Protein AF-A0A378F425-F1 (afdb_monomer_lite)

Sequence (115 aa):
MAEVPLPTPTDNPVPSTDIRDAVYAGAMLDKVVTSTELTYTDRLGGEHYTVDGMKAEGDKVVEETRQNLIPLSKQYMTLEAAQADIANIPVGAATYVRSADGSSLADEYINNAVR

Organism: Klebsiella pneumoniae (NCBI:txid573)

Radius of gyration: 25.85 Å; chains: 1; bounding box: 53×33×70 Å

Foldseek 3Di:
DDDDDQAQADQDDPPDPDVSLVRQVVVVLCCLEPNCDQWDAHNNRDIDGRPNVVVVVVVVVVVVCCLAPCLQPDEAQDPVVNVVCLVSADQQGKYWYQDPVVPDRTDIDGHPDDD

Structure (mmCIF, N/CA/C/O backbone):
data_AF-A0A378F425-F1
#
_entry.id   AF-A0A378F425-F1
#
loop_
_atom_site.group_PDB
_atom_site.id
_atom_site.type_symbol
_atom_site.label_atom_id
_atom_site.label_alt_id
_atom_site.label_comp_id
_atom_site.label_asym_id
_atom_site.label_entity_id
_atom_site.label_seq_id
_atom_site.pdbx_PDB_ins_code
_atom_site.Cartn_x
_atom_site.Cartn_y
_atom_site.Cartn_z
_atom_site.occupancy
_atom_site.B_iso_or_equiv
_atom_site.auth_seq_id
_atom_site.auth_comp_id
_atom_site.auth_asym_id
_atom_site.auth_atom_id
_atom_site.pdbx_PDB_model_num
ATOM 1 N N . MET A 1 1 ? 10.119 23.159 -26.837 1.00 54.22 1 MET A N 1
ATOM 2 C CA . MET A 1 1 ? 11.190 22.335 -27.442 1.00 54.22 1 MET A CA 1
ATOM 3 C C . MET A 1 1 ? 10.553 21.021 -27.856 1.00 54.22 1 MET A C 1
ATOM 5 O O . MET A 1 1 ? 9.644 20.600 -27.156 1.00 54.22 1 MET A O 1
ATOM 9 N N . ALA A 1 2 ? 10.935 20.435 -28.992 1.00 66.88 2 ALA A N 1
ATOM 10 C CA . ALA A 1 2 ? 10.443 19.104 -29.350 1.00 66.88 2 ALA A CA 1
ATOM 11 C C . ALA A 1 2 ? 10.983 18.080 -28.342 1.00 66.88 2 ALA A C 1
ATOM 13 O O . ALA A 1 2 ? 12.146 18.173 -27.946 1.00 66.88 2 ALA A O 1
ATOM 1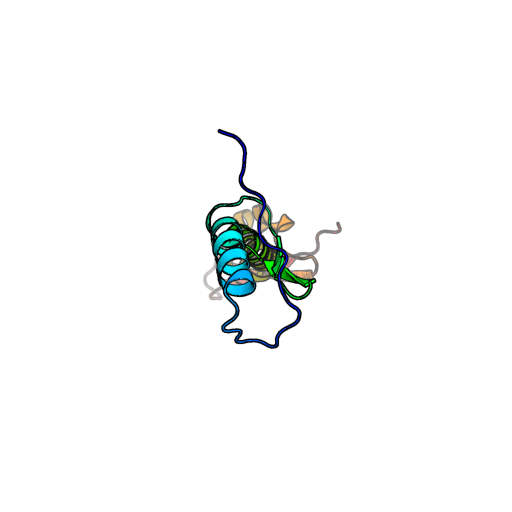4 N N . GLU A 1 3 ? 10.133 17.157 -27.906 1.00 77.31 3 GLU A N 1
ATOM 15 C CA . GLU A 1 3 ? 10.521 16.079 -27.002 1.00 77.31 3 GLU A CA 1
ATOM 16 C C . GLU A 1 3 ? 11.434 15.100 -27.749 1.00 77.31 3 GLU A C 1
ATOM 18 O O . GLU A 1 3 ? 11.143 14.700 -28.880 1.00 77.31 3 GLU A O 1
ATOM 23 N N . VAL A 1 4 ? 12.582 14.770 -27.154 1.00 82.69 4 VAL A N 1
ATOM 24 C CA . VAL A 1 4 ? 13.500 13.780 -27.724 1.00 82.69 4 VAL A CA 1
ATOM 25 C C . VAL A 1 4 ? 12.950 12.398 -27.368 1.00 82.69 4 VAL A C 1
ATOM 27 O O . VAL A 1 4 ? 12.766 12.130 -26.181 1.00 82.69 4 VAL A O 1
ATOM 30 N N . PRO A 1 5 ? 12.679 11.520 -28.350 1.00 89.38 5 PRO A N 1
ATOM 31 C CA . PRO A 1 5 ? 12.115 10.209 -28.062 1.00 89.38 5 PRO A CA 1
ATOM 32 C C . PRO A 1 5 ? 13.099 9.356 -27.259 1.00 89.38 5 PRO A C 1
ATOM 34 O O . PRO A 1 5 ? 14.312 9.399 -27.489 1.00 89.38 5 PRO A O 1
ATOM 37 N N . LEU A 1 6 ? 12.565 8.545 -26.344 1.00 90.69 6 LEU A N 1
ATOM 38 C CA . LEU A 1 6 ? 13.364 7.555 -25.629 1.00 90.69 6 LEU A CA 1
ATOM 39 C C . LEU A 1 6 ? 13.933 6.510 -26.601 1.00 90.69 6 LEU A C 1
ATOM 41 O O . LEU A 1 6 ? 13.266 6.143 -27.575 1.00 90.69 6 LEU A O 1
ATOM 45 N N . PRO A 1 7 ? 15.154 6.006 -26.350 1.00 93.75 7 PRO A N 1
ATOM 46 C CA . PRO A 1 7 ? 15.710 4.930 -27.152 1.00 93.75 7 PRO A CA 1
ATOM 47 C C . PRO A 1 7 ? 14.900 3.648 -26.960 1.00 93.75 7 PRO A C 1
ATOM 49 O O . PRO A 1 7 ? 14.404 3.371 -25.869 1.00 93.75 7 PRO A O 1
ATOM 52 N N . THR A 1 8 ? 14.822 2.831 -28.010 1.00 94.50 8 THR A N 1
ATOM 53 C CA . THR A 1 8 ? 14.294 1.468 -27.905 1.00 94.50 8 THR A CA 1
ATOM 54 C C . THR A 1 8 ? 15.250 0.624 -27.055 1.00 94.50 8 THR A C 1
ATOM 56 O O . THR A 1 8 ? 16.418 0.487 -27.449 1.00 94.50 8 THR A O 1
ATOM 59 N N . PRO A 1 9 ? 14.799 0.073 -25.912 1.00 93.44 9 PRO A N 1
ATOM 60 C 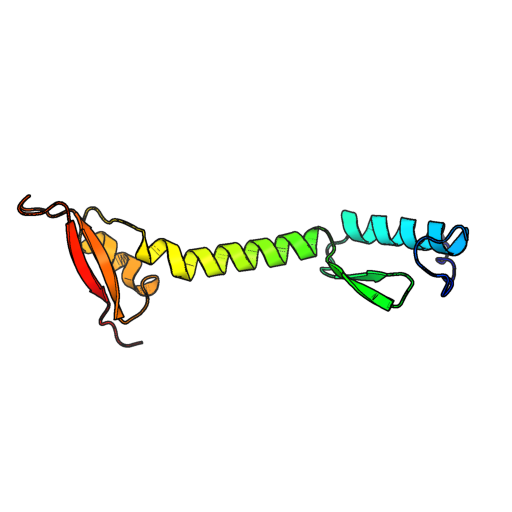CA . PRO A 1 9 ? 15.629 -0.794 -25.090 1.00 93.44 9 PRO A CA 1
ATOM 61 C C . PRO A 1 9 ? 15.968 -2.098 -25.800 1.00 93.44 9 PRO A C 1
ATOM 63 O O . PRO A 1 9 ? 15.344 -2.478 -26.791 1.00 93.44 9 PRO A O 1
ATOM 66 N N . THR A 1 10 ? 16.972 -2.783 -25.279 1.00 94.62 10 THR A N 1
ATOM 67 C CA . THR A 1 10 ? 17.348 -4.122 -25.711 1.00 94.62 10 THR A CA 1
ATOM 68 C C . THR A 1 10 ? 16.802 -5.171 -24.752 1.00 94.62 10 THR A C 1
ATOM 70 O O . THR A 1 10 ? 16.587 -4.905 -23.566 1.00 94.62 10 THR A O 1
ATOM 73 N N . ASP A 1 11 ? 16.713 -6.404 -25.240 1.00 94.12 11 ASP A N 1
ATOM 74 C CA . ASP A 1 11 ? 16.375 -7.576 -24.430 1.00 94.12 11 ASP A CA 1
ATOM 75 C C . ASP A 1 11 ? 17.593 -8.157 -23.686 1.00 94.12 11 ASP A C 1
ATOM 77 O O . ASP A 1 11 ? 17.591 -9.317 -23.268 1.00 94.12 11 ASP A O 1
ATOM 81 N N . ASN A 1 12 ? 18.674 -7.381 -23.523 1.00 95.50 12 ASN A N 1
ATOM 82 C CA . ASN A 1 12 ? 19.845 -7.839 -22.782 1.00 95.50 12 ASN A CA 1
ATOM 83 C C . ASN A 1 12 ? 19.463 -8.176 -21.330 1.00 95.50 12 ASN A C 1
ATOM 85 O O . ASN A 1 12 ? 18.673 -7.449 -20.713 1.00 95.50 12 ASN A O 1
ATOM 89 N N . PRO A 1 13 ? 20.063 -9.218 -20.728 1.00 94.00 13 PRO A N 1
ATOM 90 C CA . PRO A 1 13 ? 19.808 -9.559 -19.333 1.00 94.00 13 PRO A CA 1
ATOM 91 C C . PRO A 1 13 ? 20.177 -8.405 -18.389 1.00 94.00 13 PRO A C 1
ATOM 93 O O . PRO A 1 13 ? 20.898 -7.474 -18.750 1.00 94.00 13 PRO A O 1
ATOM 96 N N . VAL A 1 14 ? 19.657 -8.438 -17.162 1.00 91.81 14 VAL A N 1
ATOM 97 C CA . VAL A 1 14 ? 20.054 -7.498 -16.103 1.00 91.81 14 VAL A CA 1
ATOM 98 C C . VAL A 1 14 ? 21.287 -8.064 -15.380 1.00 91.81 14 VAL A C 1
ATOM 100 O O . VAL A 1 14 ? 21.229 -9.214 -14.942 1.00 91.81 14 VAL A O 1
ATOM 103 N N . PRO A 1 15 ? 22.379 -7.291 -15.204 1.00 93.19 15 PRO A N 1
ATOM 104 C CA . PRO A 1 15 ? 22.590 -5.913 -15.667 1.00 93.19 15 PRO A CA 1
ATOM 105 C C . PRO A 1 15 ? 23.022 -5.826 -17.145 1.00 93.19 15 PRO A C 1
ATOM 107 O O . PRO A 1 15 ? 23.679 -6.727 -17.659 1.00 93.19 15 PRO A O 1
ATOM 110 N N . SER A 1 16 ? 22.711 -4.697 -17.797 1.00 94.81 16 SER A N 1
ATOM 111 C CA . SER A 1 16 ? 23.138 -4.387 -19.171 1.00 94.81 16 SER A CA 1
ATOM 112 C C . SER A 1 16 ? 24.123 -3.219 -19.188 1.00 94.81 16 SER A C 1
ATOM 114 O O . SER A 1 16 ? 23.975 -2.265 -18.424 1.00 94.81 16 SER A O 1
ATOM 116 N N . THR A 1 17 ? 25.117 -3.289 -20.073 1.00 95.50 17 THR A N 1
ATOM 117 C CA . THR A 1 17 ? 26.065 -2.198 -20.354 1.00 95.50 17 THR A CA 1
ATOM 118 C C . THR A 1 17 ? 25.727 -1.439 -21.642 1.00 95.50 17 THR A C 1
ATOM 120 O O . THR A 1 17 ? 26.500 -0.577 -22.057 1.00 95.50 17 THR A O 1
ATOM 123 N N . ASP A 1 18 ? 24.615 -1.765 -22.313 1.00 96.69 18 ASP A N 1
ATOM 124 C CA . ASP A 1 18 ? 24.159 -1.044 -23.506 1.00 96.69 18 ASP A CA 1
ATOM 125 C C . ASP A 1 18 ? 23.634 0.346 -23.115 1.00 96.69 18 ASP A C 1
ATOM 127 O O . ASP A 1 18 ? 22.831 0.499 -22.190 1.00 96.69 18 ASP A O 1
ATOM 131 N N . ILE A 1 19 ? 24.081 1.378 -23.833 1.00 95.69 19 ILE A N 1
ATOM 132 C CA . ILE A 1 19 ? 23.710 2.766 -23.541 1.00 95.69 19 ILE A CA 1
ATOM 133 C C . ILE A 1 19 ? 22.205 3.019 -23.692 1.00 95.69 19 ILE A C 1
ATOM 135 O O . ILE A 1 19 ? 21.654 3.847 -22.971 1.00 95.69 19 ILE A O 1
ATOM 139 N N . ARG A 1 20 ? 21.516 2.298 -24.584 1.00 95.88 20 ARG A N 1
ATOM 140 C CA . ARG A 1 20 ? 20.063 2.431 -24.773 1.00 95.88 20 ARG A CA 1
ATOM 141 C C . ARG A 1 20 ? 19.310 1.998 -23.525 1.00 95.88 20 ARG A C 1
ATOM 143 O O . ARG A 1 20 ? 18.396 2.696 -23.096 1.00 95.88 20 ARG A O 1
ATOM 150 N N . ASP A 1 21 ? 19.750 0.901 -22.913 1.00 96.31 21 ASP A N 1
ATOM 151 C CA . ASP A 1 21 ? 19.165 0.389 -21.676 1.00 96.31 21 ASP A CA 1
ATOM 152 C C . ASP A 1 21 ? 19.418 1.345 -20.515 1.00 96.31 21 ASP A C 1
ATOM 154 O O . ASP A 1 21 ? 18.509 1.606 -19.732 1.00 96.31 21 ASP A O 1
ATOM 158 N N . ALA A 1 22 ? 20.629 1.902 -20.426 1.00 94.50 22 ALA A N 1
ATOM 159 C CA . ALA A 1 22 ? 20.980 2.870 -19.392 1.00 94.50 22 ALA A CA 1
ATOM 160 C C . ALA A 1 22 ? 20.156 4.163 -19.505 1.00 94.50 22 ALA A C 1
ATOM 162 O O . ALA A 1 22 ? 19.635 4.651 -18.503 1.00 94.50 22 ALA A O 1
ATOM 163 N N . VAL A 1 23 ? 19.996 4.703 -20.719 1.00 94.69 23 VAL A N 1
ATOM 164 C CA . VAL A 1 23 ? 19.206 5.922 -20.961 1.00 94.69 23 VAL A CA 1
ATOM 165 C C . VAL A 1 23 ? 17.720 5.677 -20.701 1.00 94.69 23 VAL A C 1
ATOM 167 O O . VAL A 1 23 ? 17.092 6.477 -20.010 1.00 94.69 23 VAL A O 1
ATOM 170 N N . TYR A 1 24 ? 17.159 4.568 -21.194 1.00 95.12 24 TYR A N 1
ATOM 171 C CA . TYR A 1 24 ? 15.763 4.222 -20.921 1.00 95.12 24 TYR A CA 1
ATOM 172 C C . TYR A 1 24 ? 15.519 4.019 -19.422 1.00 95.12 24 TYR A C 1
ATOM 174 O O . TYR A 1 24 ? 14.583 4.592 -18.870 1.00 95.12 24 TYR A O 1
ATOM 182 N N . ALA A 1 25 ? 16.377 3.250 -18.743 1.00 94.38 25 ALA A N 1
ATOM 183 C CA . ALA A 1 25 ? 16.258 3.019 -17.306 1.00 94.38 25 ALA A CA 1
ATOM 184 C C . ALA A 1 25 ? 16.378 4.324 -16.503 1.00 94.38 25 ALA A C 1
ATOM 186 O O . ALA A 1 25 ? 15.640 4.508 -15.540 1.00 94.38 25 ALA A O 1
ATOM 187 N N . GLY A 1 26 ? 17.249 5.250 -16.918 1.00 94.44 26 GLY A N 1
ATOM 188 C CA . GLY A 1 26 ? 17.359 6.578 -16.314 1.00 94.44 26 GLY A CA 1
ATOM 189 C C . GLY A 1 26 ? 16.085 7.415 -16.465 1.00 94.44 26 GLY A C 1
ATOM 190 O O . GLY A 1 26 ? 15.643 8.028 -15.498 1.00 94.44 26 GLY A O 1
ATOM 191 N N . ALA A 1 27 ? 15.451 7.395 -17.639 1.00 93.69 27 ALA A N 1
ATOM 192 C CA . ALA A 1 27 ? 14.172 8.075 -17.852 1.00 93.69 27 ALA A CA 1
ATOM 193 C C . ALA A 1 27 ? 13.024 7.430 -17.062 1.00 93.69 27 ALA A C 1
ATOM 195 O O . ALA A 1 27 ? 12.180 8.126 -16.502 1.00 93.69 27 ALA A O 1
ATOM 196 N N . MET A 1 28 ? 13.000 6.097 -16.966 1.00 95.25 28 MET A N 1
ATOM 197 C CA . MET A 1 28 ? 12.022 5.411 -16.121 1.00 95.25 28 MET A CA 1
ATOM 198 C C . MET A 1 28 ? 12.253 5.697 -14.640 1.00 95.25 28 MET A C 1
ATOM 200 O O . MET A 1 28 ? 11.279 5.801 -13.908 1.00 95.25 28 MET A O 1
ATOM 204 N N . LEU A 1 29 ? 13.499 5.886 -14.192 1.00 95.69 29 LEU A N 1
ATOM 205 C CA . LEU A 1 29 ? 13.791 6.291 -12.816 1.00 95.69 29 LEU A CA 1
ATOM 206 C C . LEU A 1 29 ? 13.222 7.678 -12.490 1.00 95.69 29 LEU A C 1
ATOM 208 O O . LEU A 1 29 ? 12.706 7.860 -11.392 1.00 95.69 29 LEU A O 1
ATOM 212 N N . ASP A 1 30 ? 13.263 8.628 -13.430 1.00 95.06 30 ASP A N 1
ATOM 213 C CA . ASP A 1 30 ? 12.556 9.905 -13.263 1.00 95.06 30 ASP A CA 1
ATOM 214 C C . ASP A 1 30 ? 11.058 9.652 -13.046 1.00 95.06 30 ASP A C 1
ATOM 216 O O . ASP A 1 30 ? 10.518 10.050 -12.019 1.00 95.06 30 ASP A O 1
ATOM 220 N N . LYS A 1 31 ? 10.422 8.843 -13.906 1.00 94.31 31 LYS A N 1
ATOM 221 C CA . LYS A 1 31 ? 9.019 8.433 -13.725 1.00 94.31 31 LYS A CA 1
ATOM 222 C C . LYS A 1 31 ? 8.765 7.765 -12.365 1.00 94.31 31 LYS A C 1
ATOM 224 O O . LYS A 1 31 ? 7.782 8.097 -11.713 1.00 94.31 31 LYS A O 1
ATOM 229 N N . VAL A 1 32 ? 9.636 6.861 -11.911 1.00 97.12 32 VAL A N 1
ATOM 230 C CA . VAL A 1 32 ? 9.519 6.190 -10.601 1.00 97.12 32 VAL A CA 1
ATOM 231 C C . VAL A 1 32 ? 9.481 7.198 -9.456 1.00 97.12 32 VAL A C 1
ATOM 233 O O . VAL A 1 32 ? 8.739 6.997 -8.496 1.00 97.12 32 VAL A O 1
ATOM 236 N N . VAL A 1 33 ? 10.297 8.251 -9.533 1.00 97.06 33 VAL A N 1
ATOM 237 C CA . VAL A 1 33 ? 10.520 9.192 -8.430 1.00 97.06 33 VAL A CA 1
ATOM 238 C C . VAL A 1 33 ? 9.571 10.392 -8.480 1.00 97.06 33 VAL A C 1
ATOM 240 O O . VAL A 1 33 ? 9.207 10.902 -7.421 1.00 97.06 33 VAL A O 1
ATOM 243 N N . THR A 1 34 ? 9.189 10.861 -9.670 1.00 96.00 34 THR A N 1
ATOM 244 C CA . THR A 1 34 ? 8.492 12.146 -9.855 1.00 96.00 34 THR A CA 1
ATOM 245 C C . THR A 1 34 ? 7.073 12.028 -10.408 1.00 96.00 34 THR A C 1
ATOM 247 O O . THR A 1 34 ? 6.317 12.996 -10.315 1.00 96.00 34 THR A O 1
ATOM 250 N N . SER A 1 35 ? 6.678 10.872 -10.955 1.00 94.50 35 SER A N 1
ATOM 251 C CA . SER A 1 35 ? 5.324 10.675 -11.485 1.00 94.50 35 SER A CA 1
ATOM 252 C C . SER A 1 35 ? 4.300 10.374 -10.391 1.00 94.50 35 SER A C 1
ATOM 254 O O . SER A 1 35 ? 4.612 9.754 -9.377 1.00 94.50 35 SER A O 1
ATOM 256 N N . THR A 1 36 ? 3.050 10.752 -10.660 1.00 95.81 36 THR A N 1
ATOM 257 C CA . THR A 1 36 ? 1.868 10.377 -9.871 1.00 95.81 36 THR A CA 1
ATOM 258 C C . THR A 1 36 ? 1.210 9.080 -10.353 1.00 95.81 36 THR A C 1
ATOM 260 O O . THR A 1 36 ? 0.253 8.607 -9.741 1.00 95.81 36 THR A O 1
ATOM 263 N N . GLU A 1 37 ? 1.682 8.492 -11.458 1.00 96.50 37 GLU A N 1
ATOM 264 C CA . GLU A 1 37 ? 1.263 7.149 -11.868 1.00 96.50 37 GLU A CA 1
ATOM 265 C C . GLU A 1 37 ? 1.698 6.124 -10.817 1.00 96.50 37 GLU A C 1
ATOM 267 O O . GLU A 1 37 ? 2.801 6.220 -10.288 1.00 96.50 37 GLU A O 1
ATOM 272 N N . LEU A 1 38 ? 0.858 5.129 -10.523 1.00 97.00 38 LEU A N 1
ATOM 273 C CA . LEU A 1 38 ? 1.152 4.140 -9.477 1.00 97.00 38 LEU A CA 1
ATOM 274 C C . LEU A 1 38 ? 2.156 3.081 -9.937 1.00 97.00 38 LEU A C 1
ATOM 276 O O . LEU A 1 38 ? 2.911 2.550 -9.124 1.00 97.00 38 LEU A O 1
ATOM 280 N N . THR A 1 39 ? 2.174 2.770 -11.230 1.00 97.56 39 THR A N 1
ATOM 281 C CA . THR A 1 39 ? 3.055 1.753 -11.801 1.00 97.56 39 THR A CA 1
ATOM 282 C C . THR A 1 39 ? 3.824 2.289 -12.999 1.00 97.56 39 THR A C 1
ATOM 284 O O . THR A 1 39 ? 3.491 3.313 -13.600 1.00 97.56 39 THR A O 1
ATOM 287 N N . TYR A 1 40 ? 4.903 1.597 -13.340 1.00 95.25 40 TYR A N 1
ATOM 288 C CA . TYR A 1 40 ? 5.629 1.788 -14.583 1.00 95.25 40 TYR A CA 1
ATOM 289 C C . TYR A 1 40 ? 6.086 0.435 -15.130 1.00 95.25 40 TYR A C 1
ATOM 291 O O . TYR A 1 40 ? 6.194 -0.548 -14.395 1.00 95.25 40 TYR A O 1
ATOM 299 N N . THR A 1 41 ? 6.376 0.401 -16.427 1.00 94.56 41 THR A N 1
ATOM 300 C CA . THR A 1 41 ? 6.909 -0.785 -17.096 1.00 94.56 41 THR A CA 1
ATOM 301 C C . THR A 1 41 ? 8.412 -0.628 -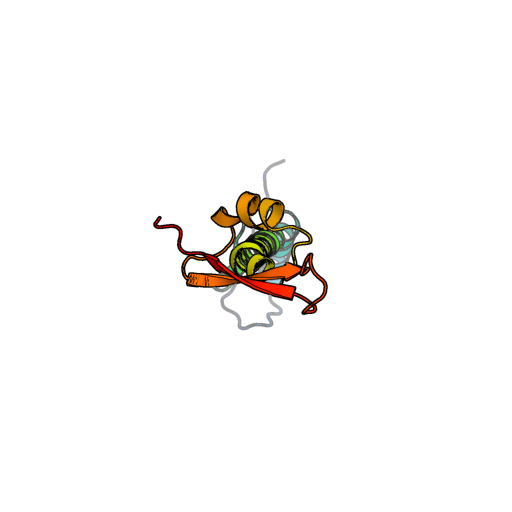17.303 1.00 94.56 41 THR A C 1
ATOM 303 O O . THR A 1 41 ? 8.874 0.358 -17.887 1.00 94.56 41 THR A O 1
ATOM 306 N N . ASP A 1 42 ? 9.186 -1.593 -16.816 1.00 94.31 42 ASP A N 1
ATOM 307 C CA . ASP A 1 42 ? 10.627 -1.641 -17.020 1.00 94.31 42 ASP A CA 1
ATOM 308 C C . ASP A 1 42 ? 10.991 -1.959 -18.481 1.00 94.31 42 ASP A C 1
ATOM 310 O O . ASP A 1 42 ? 10.143 -2.167 -19.351 1.00 94.31 42 ASP A O 1
ATOM 314 N N . ARG A 1 43 ? 12.294 -1.986 -18.771 1.00 94.25 43 ARG A N 1
ATOM 315 C CA . ARG A 1 43 ? 12.793 -2.217 -20.132 1.00 94.25 43 ARG A CA 1
ATOM 316 C C . ARG A 1 43 ? 12.555 -3.634 -20.672 1.00 94.25 43 ARG A C 1
ATOM 318 O O . ARG A 1 43 ? 12.761 -3.848 -21.858 1.00 94.25 43 ARG A O 1
ATOM 325 N N . LEU A 1 44 ? 12.183 -4.582 -19.814 1.00 94.50 44 LEU A N 1
ATOM 326 C CA . LEU A 1 44 ? 11.907 -5.982 -20.142 1.00 94.50 44 LEU A CA 1
ATOM 327 C C . LEU A 1 44 ? 10.401 -6.301 -20.108 1.00 94.50 44 LEU A C 1
ATOM 329 O O . LEU A 1 44 ? 10.018 -7.461 -20.243 1.00 94.50 44 LEU A O 1
ATOM 333 N N . GLY A 1 45 ? 9.543 -5.291 -19.928 1.00 92.62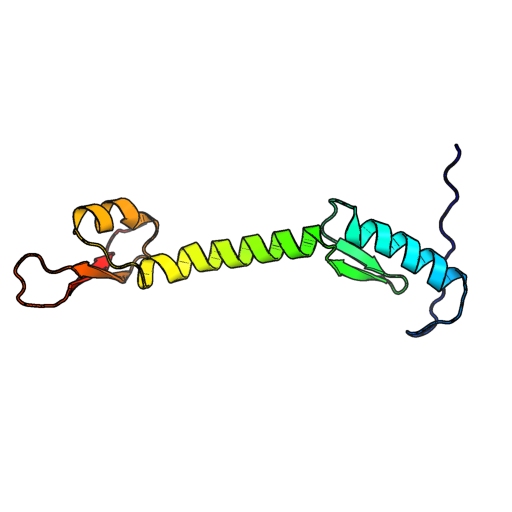 45 GLY A N 1
ATOM 334 C CA . GLY A 1 45 ? 8.093 -5.467 -19.868 1.00 92.62 45 GLY A CA 1
ATOM 335 C C . GLY A 1 45 ? 7.545 -5.811 -18.478 1.00 92.62 45 GLY A C 1
ATOM 336 O O . GLY A 1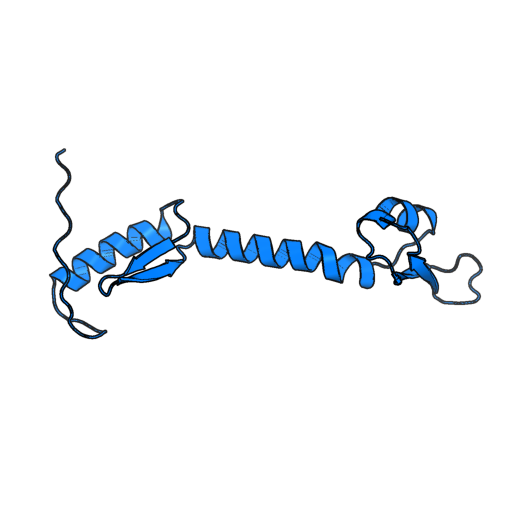 45 ? 6.356 -6.100 -18.362 1.00 92.62 45 GLY A O 1
ATOM 337 N N . GLY A 1 46 ? 8.370 -5.788 -17.428 1.00 94.69 46 GLY A N 1
ATOM 338 C CA . GLY A 1 46 ? 7.931 -6.002 -16.049 1.00 94.69 46 GLY A CA 1
ATOM 339 C C . GLY A 1 46 ? 7.224 -4.773 -15.482 1.00 94.69 46 GLY A C 1
ATOM 340 O O . GLY A 1 46 ? 7.730 -3.660 -15.607 1.00 94.69 46 GLY A O 1
ATOM 341 N N . GLU A 1 47 ? 6.064 -4.958 -14.854 1.00 97.00 47 GLU A N 1
ATOM 342 C CA . GLU A 1 47 ? 5.362 -3.888 -14.138 1.00 97.00 47 GLU A CA 1
ATOM 343 C C . GLU A 1 47 ? 5.874 -3.770 -12.695 1.00 97.00 47 GLU A C 1
ATOM 345 O O . GLU A 1 47 ? 5.979 -4.767 -11.980 1.00 97.00 47 GLU A O 1
ATOM 350 N N . HIS A 1 48 ? 6.170 -2.543 -12.262 1.00 96.44 48 HIS A N 1
ATOM 351 C CA . HIS A 1 48 ? 6.651 -2.227 -10.915 1.00 96.44 48 HIS A CA 1
ATOM 352 C C . HIS A 1 48 ? 5.965 -0.977 -10.373 1.00 96.44 48 HIS A C 1
ATOM 354 O O . HIS A 1 48 ? 5.496 -0.135 -11.138 1.00 96.44 48 HIS A O 1
ATOM 360 N N . TYR A 1 49 ? 5.952 -0.819 -9.050 1.00 97.44 49 TYR A N 1
ATOM 361 C CA . TYR A 1 49 ? 5.426 0.386 -8.414 1.00 97.44 49 TYR A CA 1
ATOM 362 C C . TYR A 1 49 ? 6.387 1.571 -8.533 1.00 97.44 49 TYR A C 1
ATOM 364 O O . TYR A 1 49 ? 7.603 1.430 -8.382 1.00 97.44 49 TYR A O 1
ATOM 372 N N . THR A 1 50 ? 5.821 2.756 -8.740 1.00 97.75 50 THR A N 1
ATOM 373 C CA . THR A 1 50 ? 6.508 4.030 -8.496 1.00 97.75 50 THR A CA 1
ATOM 374 C C . THR A 1 50 ? 6.571 4.318 -6.992 1.00 97.75 50 THR A C 1
ATOM 376 O O . THR A 1 50 ? 5.980 3.603 -6.178 1.00 97.75 50 THR A O 1
ATOM 379 N N . VAL A 1 51 ? 7.254 5.395 -6.597 1.00 97.31 51 VAL A N 1
ATOM 380 C CA . VAL A 1 51 ? 7.266 5.857 -5.200 1.00 97.31 51 VAL A CA 1
ATOM 381 C C . VAL A 1 51 ? 5.849 6.147 -4.701 1.00 97.31 51 VAL A C 1
ATOM 383 O O . VAL A 1 51 ? 5.496 5.731 -3.597 1.00 97.31 51 VAL A O 1
ATOM 386 N N . ASP A 1 52 ? 5.023 6.820 -5.500 1.00 97.00 52 ASP A N 1
ATOM 387 C CA . ASP A 1 52 ? 3.641 7.118 -5.119 1.00 97.00 52 ASP A CA 1
ATOM 388 C C . ASP A 1 52 ? 2.752 5.866 -5.150 1.00 97.00 52 ASP A C 1
ATOM 390 O O . ASP A 1 52 ? 1.895 5.716 -4.280 1.00 97.00 52 ASP A O 1
ATOM 394 N N . GLY A 1 53 ? 3.023 4.905 -6.040 1.00 97.19 53 GLY A N 1
ATOM 395 C CA . GLY A 1 53 ? 2.416 3.571 -5.997 1.00 97.19 53 GLY A CA 1
ATOM 396 C C . GLY A 1 53 ? 2.680 2.829 -4.689 1.00 97.19 53 GLY A C 1
ATOM 397 O O . GLY A 1 53 ? 1.751 2.325 -4.059 1.00 97.19 53 GLY A O 1
ATOM 398 N N . MET A 1 54 ? 3.937 2.812 -4.237 1.00 97.00 54 MET A N 1
ATOM 399 C CA . MET A 1 54 ? 4.312 2.186 -2.964 1.00 97.00 54 MET A CA 1
ATOM 400 C C . MET A 1 54 ? 3.674 2.889 -1.764 1.00 97.00 54 MET A C 1
ATOM 402 O O . MET A 1 54 ? 3.232 2.214 -0.835 1.00 97.00 54 MET A O 1
ATOM 406 N N . LYS A 1 55 ? 3.604 4.228 -1.772 1.00 95.56 55 LYS A N 1
ATOM 407 C CA . LYS A 1 55 ? 2.896 4.981 -0.725 1.00 95.56 55 LYS A CA 1
ATOM 408 C C . LYS A 1 55 ? 1.414 4.632 -0.705 1.00 95.56 55 LYS A C 1
ATOM 410 O O . LYS A 1 55 ? 0.896 4.344 0.363 1.00 95.56 55 LYS A O 1
ATOM 415 N N . ALA A 1 56 ? 0.759 4.600 -1.864 1.00 95.31 56 ALA A N 1
ATOM 416 C CA . ALA A 1 56 ? -0.663 4.293 -1.960 1.00 95.31 56 ALA A CA 1
ATOM 417 C C . ALA A 1 56 ? -0.989 2.884 -1.439 1.00 95.31 56 ALA A C 1
ATOM 419 O O . ALA A 1 56 ? -1.938 2.718 -0.672 1.00 95.31 56 ALA A O 1
ATOM 420 N N . GLU A 1 57 ? -0.189 1.874 -1.796 1.00 94.44 57 GLU A N 1
ATOM 421 C CA . GLU A 1 57 ? -0.385 0.518 -1.267 1.00 94.44 57 GLU A CA 1
ATOM 422 C C . GLU A 1 57 ? -0.062 0.449 0.235 1.00 94.44 57 GLU A C 1
ATOM 424 O O . GLU A 1 57 ? -0.772 -0.210 0.993 1.00 94.44 57 GLU A O 1
ATOM 429 N N . GLY A 1 58 ? 0.958 1.179 0.697 1.00 92.94 58 GLY A N 1
ATOM 430 C CA . GLY A 1 58 ? 1.274 1.308 2.120 1.00 92.94 58 GLY A CA 1
ATOM 431 C C . GLY A 1 58 ? 0.133 1.932 2.929 1.00 92.94 58 GLY A C 1
ATOM 432 O O . GLY A 1 58 ? -0.278 1.368 3.943 1.00 92.94 58 GLY A O 1
ATOM 433 N N . ASP A 1 59 ? -0.423 3.048 2.459 1.00 93.69 59 ASP A N 1
ATOM 434 C CA . ASP A 1 59 ? -1.550 3.743 3.087 1.00 93.69 59 ASP A CA 1
ATOM 435 C C . ASP A 1 59 ? -2.785 2.841 3.158 1.00 93.69 59 ASP A C 1
ATOM 437 O O . ASP A 1 59 ? -3.459 2.778 4.188 1.00 93.69 59 ASP A O 1
ATOM 441 N N . LYS A 1 60 ? -3.044 2.076 2.095 1.00 92.69 60 LYS A N 1
ATOM 442 C CA . LYS A 1 60 ? -4.121 1.086 2.059 1.00 92.69 60 LYS A CA 1
ATOM 443 C C . LYS A 1 60 ? -3.925 -0.006 3.111 1.00 92.69 60 LYS A C 1
ATOM 445 O O . LYS A 1 60 ? -4.850 -0.278 3.872 1.00 92.69 60 LYS A O 1
ATOM 450 N N . VAL A 1 61 ? -2.731 -0.593 3.210 1.00 89.50 61 VAL A N 1
ATOM 451 C CA . VAL A 1 61 ? -2.429 -1.628 4.217 1.00 89.50 61 VAL A CA 1
ATOM 452 C C . VAL A 1 61 ? -2.543 -1.076 5.641 1.00 89.50 61 VAL A C 1
ATOM 454 O O . VAL A 1 61 ? -3.060 -1.754 6.534 1.00 89.50 61 VAL A O 1
ATOM 457 N N . VAL A 1 62 ? -2.089 0.157 5.877 1.00 87.94 62 VAL A N 1
ATOM 458 C CA . VAL A 1 62 ? -2.226 0.829 7.179 1.00 87.94 62 VAL A CA 1
ATOM 459 C C . VAL A 1 62 ? -3.696 1.031 7.529 1.00 87.94 62 VAL A C 1
ATOM 461 O O . VAL A 1 62 ? -4.100 0.738 8.654 1.00 87.94 62 VAL A O 1
ATOM 464 N N . GLU A 1 63 ? -4.505 1.488 6.578 1.00 84.94 63 GLU A N 1
ATOM 465 C CA . GLU A 1 63 ? -5.933 1.705 6.776 1.00 84.94 63 GLU A CA 1
ATOM 466 C C . GLU A 1 63 ? -6.677 0.388 7.037 1.00 84.94 63 GLU A C 1
ATOM 468 O O . GLU A 1 63 ? -7.426 0.284 8.007 1.00 84.94 63 GLU A O 1
ATOM 473 N N . GLU A 1 64 ? -6.406 -0.658 6.259 1.00 83.69 64 GLU A N 1
ATOM 474 C CA . GLU A 1 64 ? -6.950 -1.999 6.499 1.00 83.69 64 GLU A CA 1
ATOM 475 C C . GLU A 1 64 ? -6.549 -2.529 7.885 1.00 83.69 64 GLU A C 1
ATOM 477 O O . GLU A 1 64 ? -7.376 -3.079 8.618 1.00 83.69 64 GLU A O 1
ATOM 482 N N . THR A 1 65 ? -5.299 -2.318 8.301 1.00 80.25 65 THR A N 1
ATOM 483 C CA . THR A 1 65 ? -4.824 -2.705 9.638 1.00 80.25 65 THR A CA 1
ATOM 484 C C . THR A 1 65 ? -5.527 -1.902 10.729 1.00 80.25 65 THR A C 1
ATOM 486 O O . THR A 1 65 ? -5.933 -2.465 11.748 1.00 80.25 65 THR A O 1
ATOM 489 N N . ARG A 1 66 ? -5.732 -0.596 10.522 1.00 76.44 66 ARG A N 1
ATOM 490 C CA . ARG A 1 66 ? -6.476 0.272 11.439 1.00 76.44 66 ARG A CA 1
ATOM 491 C C . ARG A 1 66 ? -7.906 -0.215 11.632 1.00 76.44 66 ARG A C 1
ATOM 493 O O . ARG A 1 66 ? -8.359 -0.251 12.770 1.00 76.44 66 ARG A O 1
ATOM 500 N N . GLN A 1 67 ? -8.593 -0.597 10.562 1.00 70.31 67 GLN A N 1
ATOM 501 C CA . GLN A 1 67 ? -9.970 -1.089 10.636 1.00 70.31 67 GLN A CA 1
ATOM 502 C C . GLN A 1 67 ? -10.080 -2.435 11.361 1.00 70.31 67 GLN A C 1
ATOM 504 O O . GLN A 1 67 ? -11.076 -2.687 12.029 1.00 70.31 67 GLN A O 1
ATOM 509 N N . ASN A 1 68 ? -9.057 -3.289 11.270 1.00 69.31 68 ASN A N 1
ATOM 510 C CA . ASN A 1 68 ? -9.123 -4.648 11.810 1.00 69.31 68 ASN A CA 1
ATOM 511 C C . ASN A 1 68 ? -8.508 -4.805 13.214 1.00 69.31 68 ASN A C 1
ATOM 513 O O . ASN A 1 68 ? -9.042 -5.556 14.027 1.00 69.31 68 ASN A O 1
ATOM 517 N N . LEU A 1 69 ? -7.386 -4.138 13.519 1.00 68.31 69 LEU A N 1
ATOM 518 C CA . LEU A 1 69 ? -6.613 -4.380 14.750 1.00 68.31 69 LEU A CA 1
ATOM 519 C C . LEU A 1 69 ? -6.825 -3.327 15.841 1.00 68.31 69 LEU A C 1
ATOM 521 O O . LEU A 1 69 ? -6.863 -3.684 17.021 1.00 68.31 69 LEU A O 1
ATOM 525 N N . ILE A 1 70 ? -6.950 -2.041 15.486 1.00 65.25 70 ILE A N 1
ATOM 526 C CA . ILE A 1 70 ? -7.119 -0.974 16.490 1.00 65.25 70 ILE A CA 1
ATOM 527 C C . ILE A 1 70 ? -8.351 -1.218 17.371 1.00 65.25 70 ILE A C 1
ATOM 529 O O . ILE A 1 70 ? -8.197 -1.147 18.586 1.00 65.25 70 ILE A O 1
ATOM 533 N N . PRO A 1 71 ? -9.531 -1.568 16.836 1.00 62.88 71 PRO A N 1
ATOM 534 C CA . PRO A 1 71 ? -10.724 -1.798 17.648 1.00 62.88 71 PRO A CA 1
ATOM 535 C C . PRO A 1 71 ? -10.557 -2.933 18.668 1.00 62.88 71 PRO A C 1
ATOM 537 O O . PRO A 1 71 ? -11.078 -2.832 19.772 1.00 62.88 71 PRO A O 1
ATOM 540 N N . LEU A 1 72 ? -9.787 -3.977 18.333 1.00 64.81 72 LEU A N 1
ATOM 541 C CA . LEU A 1 72 ? -9.548 -5.135 19.207 1.00 64.81 72 LEU A CA 1
ATOM 542 C C . LEU A 1 72 ? -8.559 -4.841 20.342 1.00 64.81 72 LEU A C 1
ATOM 544 O O . LEU A 1 72 ? -8.639 -5.442 21.409 1.00 64.81 72 LEU A O 1
ATOM 548 N N . SER A 1 73 ? -7.605 -3.934 20.112 1.00 69.06 73 SER A N 1
ATOM 549 C CA . SER A 1 73 ? -6.594 -3.550 21.111 1.00 69.06 73 SER A CA 1
ATOM 550 C C . SER A 1 73 ? -6.915 -2.230 21.820 1.00 69.06 73 SER A C 1
ATOM 552 O O . SER A 1 73 ? -6.180 -1.816 22.720 1.00 69.06 73 SER A O 1
ATOM 554 N N . LYS A 1 74 ? -7.987 -1.538 21.419 1.00 76.81 74 LYS A N 1
ATOM 555 C CA . LYS A 1 74 ? -8.395 -0.262 22.003 1.00 76.81 74 LYS A CA 1
ATOM 556 C C . LYS A 1 74 ? -9.104 -0.511 23.329 1.00 76.81 74 LYS A C 1
ATOM 558 O O . LYS A 1 74 ? -10.174 -1.103 23.382 1.00 76.81 74 LYS A O 1
ATOM 563 N N . GLN A 1 75 ? -8.492 -0.025 24.403 1.00 79.69 75 GLN A N 1
ATOM 564 C CA . GLN A 1 75 ? -9.093 -0.022 25.731 1.00 79.69 75 GLN A CA 1
ATOM 565 C C . GLN A 1 75 ? -9.912 1.254 25.904 1.00 79.69 75 GLN A C 1
ATOM 567 O O . GLN A 1 75 ? -9.407 2.362 25.697 1.00 79.69 75 GLN A O 1
ATOM 572 N N . TYR A 1 76 ? -11.174 1.104 26.287 1.00 88.62 76 TYR A N 1
ATOM 573 C CA . TYR A 1 76 ? -12.065 2.228 26.541 1.00 88.62 76 TYR A CA 1
ATOM 574 C C . TYR A 1 76 ? -12.137 2.535 28.031 1.00 88.62 76 TYR A C 1
ATOM 576 O O . TYR A 1 76 ? -12.118 1.642 28.872 1.00 88.62 76 TYR A O 1
ATOM 584 N N . MET A 1 77 ? -12.264 3.815 28.375 1.00 90.31 77 MET A N 1
ATOM 585 C CA . MET A 1 77 ? -12.476 4.221 29.768 1.00 90.31 77 MET A CA 1
ATOM 586 C C . MET A 1 77 ? -13.939 4.091 30.202 1.00 90.31 77 MET A C 1
ATOM 588 O O . MET A 1 77 ? -14.201 3.962 31.393 1.00 90.31 77 MET A O 1
ATOM 592 N N . THR A 1 78 ? -14.880 4.153 29.255 1.00 92.75 78 THR A N 1
ATOM 593 C CA . THR A 1 78 ? -16.324 4.077 29.507 1.00 92.75 78 THR A CA 1
ATOM 594 C C . THR A 1 78 ? -17.017 3.238 28.438 1.00 92.75 78 THR A C 1
ATOM 596 O O . THR A 1 78 ? -16.576 3.191 27.286 1.00 92.75 78 THR A O 1
ATOM 599 N N . LEU A 1 79 ? -18.131 2.604 28.810 1.00 91.62 79 LEU A N 1
ATOM 600 C CA . LEU A 1 79 ? -18.944 1.817 27.880 1.00 91.62 79 LEU A CA 1
ATOM 601 C C . LEU A 1 79 ? -19.535 2.694 26.769 1.00 91.62 79 LEU A C 1
ATOM 603 O O . LEU A 1 79 ? -19.612 2.271 25.624 1.00 91.62 79 LEU A O 1
ATOM 607 N N . GLU A 1 80 ? -19.894 3.938 27.085 1.00 92.75 80 GLU A N 1
ATOM 608 C CA . GLU A 1 80 ? -20.413 4.898 26.107 1.00 92.75 80 GLU A CA 1
ATOM 609 C C . GLU A 1 80 ? -19.404 5.185 24.985 1.00 92.75 80 GLU A C 1
ATOM 611 O O . GLU A 1 80 ? -19.772 5.186 23.812 1.00 92.75 80 GLU A O 1
ATOM 616 N N . ALA A 1 81 ? -18.120 5.349 25.321 1.00 90.38 81 ALA A N 1
ATOM 617 C CA . ALA A 1 81 ? -17.073 5.548 24.323 1.00 90.38 81 ALA A CA 1
ATOM 618 C C . ALA A 1 81 ? -16.865 4.300 23.448 1.00 90.38 81 ALA A C 1
ATOM 620 O O . ALA A 1 81 ? -16.669 4.429 22.241 1.00 90.38 81 ALA A O 1
ATOM 621 N N . ALA A 1 82 ? -16.954 3.101 24.035 1.00 89.75 82 ALA A N 1
ATOM 622 C CA . ALA A 1 82 ? -16.915 1.850 23.276 1.00 89.75 82 ALA A CA 1
ATOM 623 C C . ALA A 1 82 ? -18.119 1.728 22.326 1.00 89.75 82 ALA A C 1
ATOM 625 O O . ALA A 1 82 ? -17.970 1.332 21.172 1.00 89.75 82 ALA A O 1
ATOM 626 N N . GLN A 1 83 ? -19.304 2.132 22.786 1.00 90.88 83 GLN A N 1
ATOM 627 C CA . GLN A 1 83 ? -20.539 2.091 22.009 1.00 90.88 83 GLN A CA 1
ATOM 628 C C . GLN A 1 83 ? -20.544 3.109 20.858 1.00 90.88 83 GLN A C 1
ATOM 630 O O . GLN A 1 83 ? -21.055 2.805 19.782 1.00 90.88 83 GLN A O 1
ATOM 635 N N . ALA A 1 84 ? -19.958 4.294 21.050 1.00 90.00 84 ALA A N 1
ATOM 636 C CA . ALA A 1 84 ? -19.813 5.302 19.997 1.00 90.00 84 ALA A CA 1
ATOM 637 C C . ALA A 1 84 ? -18.929 4.812 18.834 1.00 90.00 84 ALA A C 1
ATOM 639 O O . ALA A 1 84 ? -19.171 5.154 17.678 1.00 90.00 84 ALA A O 1
ATOM 640 N N . ASP A 1 85 ? -17.948 3.962 19.134 1.00 87.00 85 ASP A N 1
ATOM 641 C CA . ASP A 1 85 ? -17.029 3.378 18.159 1.00 87.00 85 ASP A CA 1
ATOM 642 C C . ASP A 1 85 ? -17.479 2.014 17.615 1.00 87.00 85 ASP A C 1
ATOM 644 O O . ASP A 1 85 ? -16.742 1.402 16.840 1.00 87.00 85 ASP A O 1
ATOM 648 N N . ILE A 1 86 ? -18.670 1.525 17.979 1.00 87.44 86 ILE A N 1
ATOM 649 C CA . ILE A 1 86 ? -19.109 0.151 17.680 1.00 87.44 86 ILE A CA 1
ATOM 650 C C . ILE A 1 86 ? -19.070 -0.200 16.187 1.00 87.44 86 ILE A C 1
ATOM 652 O O . ILE A 1 86 ? -18.837 -1.351 15.839 1.00 87.44 86 ILE A O 1
ATOM 656 N N . ALA A 1 87 ? -19.235 0.785 15.298 1.00 84.88 87 ALA A N 1
ATOM 657 C CA . ALA A 1 87 ? -19.140 0.589 13.851 1.00 84.88 87 ALA A CA 1
ATOM 658 C C . ALA A 1 87 ? -17.738 0.151 13.387 1.00 84.88 87 ALA A C 1
ATOM 660 O O . ALA A 1 87 ? -17.611 -0.480 12.340 1.00 84.88 87 ALA A O 1
ATOM 661 N N . ASN A 1 88 ? -16.701 0.474 14.165 1.00 80.88 88 ASN A N 1
ATOM 662 C CA . ASN A 1 88 ? -15.326 0.056 13.918 1.00 80.88 88 ASN A CA 1
ATOM 663 C C . ASN A 1 88 ? -15.008 -1.291 14.586 1.00 80.88 88 ASN A C 1
ATOM 665 O O . ASN A 1 88 ? -13.993 -1.885 14.270 1.00 80.88 88 ASN A O 1
ATOM 669 N N . ILE A 1 89 ? -15.837 -1.801 15.501 1.00 82.19 89 ILE A N 1
ATOM 670 C CA . ILE A 1 89 ? -15.605 -3.086 16.174 1.00 82.19 89 ILE A CA 1
ATOM 671 C C . ILE A 1 89 ? -16.301 -4.182 15.353 1.00 82.19 89 ILE A C 1
ATOM 673 O O . ILE A 1 89 ? -17.514 -4.100 15.167 1.00 82.19 89 ILE A O 1
ATOM 677 N N . PRO A 1 90 ? -15.608 -5.225 14.862 1.00 85.31 90 PRO A N 1
ATOM 678 C CA . PRO A 1 90 ? -16.264 -6.290 14.105 1.00 85.31 90 PRO A CA 1
ATOM 679 C C . PRO A 1 90 ? -17.387 -6.975 14.897 1.00 85.31 90 PRO A C 1
ATOM 681 O O . PRO A 1 90 ? -17.293 -7.153 16.111 1.00 85.31 90 PRO A O 1
ATOM 684 N N . VAL A 1 91 ? -18.454 -7.391 14.212 1.00 88.06 91 VAL A N 1
ATOM 685 C CA . VAL A 1 91 ? -19.540 -8.162 14.839 1.00 88.06 91 VAL A CA 1
ATOM 686 C C . VAL A 1 91 ? -18.982 -9.481 15.377 1.00 88.06 91 VAL A C 1
ATOM 688 O O . VAL A 1 91 ? -18.248 -10.180 14.680 1.00 88.06 91 VAL A O 1
ATOM 691 N N . GLY A 1 92 ? -19.320 -9.813 16.620 1.00 87.88 92 GLY A N 1
ATOM 692 C CA . GLY A 1 92 ? -18.810 -10.972 17.351 1.00 87.88 92 GLY A CA 1
ATOM 693 C C . GLY A 1 92 ? -17.435 -10.770 17.996 1.00 87.88 92 GLY A C 1
ATOM 694 O O . GLY A 1 92 ? -16.988 -11.654 18.722 1.00 87.88 92 GLY A O 1
ATOM 695 N N . ALA A 1 93 ? -16.764 -9.634 17.774 1.00 86.56 93 ALA A N 1
ATOM 696 C CA . ALA A 1 93 ? -15.501 -9.328 18.436 1.00 86.56 93 ALA A CA 1
ATOM 697 C C . ALA A 1 93 ? -15.700 -8.828 19.874 1.00 86.56 93 ALA A C 1
ATOM 699 O O . ALA A 1 93 ? -16.702 -8.178 20.189 1.00 86.56 93 ALA A O 1
ATOM 700 N N . ALA A 1 94 ? -14.701 -9.099 20.717 1.00 88.62 94 ALA A N 1
ATOM 701 C CA . ALA A 1 94 ? -14.608 -8.568 22.070 1.00 88.62 94 ALA A CA 1
ATOM 702 C C . ALA A 1 94 ? -13.916 -7.190 22.095 1.00 88.62 94 ALA A C 1
ATOM 704 O O . ALA A 1 94 ? -12.977 -6.940 21.339 1.00 88.62 94 ALA A O 1
ATOM 705 N N . THR A 1 95 ? -14.364 -6.318 22.997 1.00 88.38 95 THR A N 1
ATOM 706 C CA . THR A 1 95 ? -13.725 -5.054 23.390 1.00 88.38 95 THR A CA 1
ATOM 707 C C . THR A 1 95 ? -13.648 -4.975 24.914 1.00 88.38 95 THR A C 1
ATOM 709 O O . THR A 1 95 ? -14.441 -5.610 25.611 1.00 88.38 95 THR A O 1
ATOM 712 N N . TYR A 1 96 ? -12.710 -4.190 25.442 1.00 90.56 96 TYR A N 1
ATOM 713 C CA . TYR A 1 96 ? -12.475 -4.074 26.880 1.00 90.56 96 TYR A CA 1
ATOM 714 C C . TYR A 1 96 ? -12.710 -2.643 27.353 1.00 90.56 96 TYR A C 1
ATOM 716 O O . TYR A 1 96 ? -12.155 -1.682 26.808 1.00 90.56 96 TYR A O 1
ATOM 724 N N . VAL A 1 97 ? -13.508 -2.508 28.407 1.00 92.31 97 VAL A N 1
ATOM 725 C CA . VAL A 1 97 ? -13.803 -1.231 29.058 1.00 92.31 97 VAL A CA 1
ATOM 726 C C . VAL A 1 97 ? -13.258 -1.276 30.475 1.00 92.31 97 VAL A C 1
ATOM 728 O O . VAL A 1 97 ? -13.443 -2.264 31.175 1.00 92.31 97 VAL A O 1
ATOM 731 N N . ARG A 1 98 ? -12.600 -0.212 30.931 1.00 93.50 98 ARG A N 1
ATOM 732 C CA . ARG A 1 98 ? -12.145 -0.106 32.318 1.00 93.50 98 ARG A CA 1
ATOM 733 C C . ARG A 1 98 ? -13.322 -0.289 33.280 1.00 93.50 98 ARG A C 1
ATOM 735 O O . ARG A 1 98 ? -14.318 0.423 33.169 1.00 93.50 98 ARG A O 1
ATOM 742 N N . SER A 1 99 ? -13.171 -1.202 34.237 1.00 94.69 99 SER A N 1
ATOM 743 C CA . SER A 1 99 ? -14.203 -1.449 35.243 1.00 94.69 99 SER A CA 1
ATOM 744 C C . SER A 1 99 ? -14.425 -0.197 36.097 1.00 94.69 99 SER A C 1
ATOM 746 O O . SER A 1 99 ? -13.478 0.457 36.552 1.00 94.69 99 SER A O 1
ATOM 748 N N . ALA A 1 100 ? -15.695 0.158 36.285 1.00 91.81 100 ALA A N 1
ATOM 749 C CA . ALA A 1 100 ? -16.099 1.321 37.070 1.00 91.81 100 ALA A CA 1
ATOM 750 C C . ALA A 1 100 ? -16.156 1.027 38.578 1.00 91.81 100 ALA A C 1
ATOM 752 O O . ALA A 1 100 ? -15.999 1.941 39.386 1.00 91.81 100 ALA A O 1
ATOM 753 N N . ASP A 1 101 ? -16.386 -0.233 38.951 1.00 92.81 101 ASP A N 1
ATOM 754 C CA . ASP A 1 101 ? -16.528 -0.669 40.343 1.00 92.81 101 ASP A CA 1
ATOM 755 C C . ASP A 1 101 ? -15.208 -1.151 40.967 1.00 92.81 101 ASP A C 1
ATOM 757 O O . ASP A 1 101 ? -15.125 -1.322 42.183 1.00 92.81 101 ASP A O 1
ATOM 761 N N . GLY A 1 102 ? -14.163 -1.326 40.152 1.00 90.00 102 GLY A N 1
ATOM 762 C CA . GLY A 1 102 ? -12.838 -1.752 40.595 1.00 90.00 102 GLY A CA 1
ATOM 763 C C . GLY A 1 102 ? -12.759 -3.227 40.997 1.00 90.00 102 GLY A C 1
ATOM 764 O O . GLY A 1 102 ? -11.755 -3.637 41.578 1.00 90.00 102 GLY A O 1
ATOM 765 N N . SER A 1 103 ? -13.787 -4.027 40.700 1.00 92.94 103 SER A N 1
ATOM 766 C CA . SER A 1 103 ? -13.782 -5.479 40.925 1.00 92.94 103 SER A CA 1
ATOM 767 C C . SER A 1 103 ? -12.830 -6.224 39.978 1.00 92.94 103 SER A C 1
ATOM 769 O O . SER A 1 103 ? -12.368 -7.324 40.287 1.00 92.94 103 SER A O 1
ATOM 771 N N . SER A 1 104 ? -12.491 -5.596 38.852 1.00 94.19 104 SER A N 1
ATOM 772 C CA . SER A 1 104 ? -11.572 -6.074 37.825 1.00 94.19 104 SER A CA 1
ATOM 773 C C . SER A 1 104 ? -10.737 -4.902 37.283 1.00 94.19 104 SER A C 1
ATOM 775 O O . SER A 1 104 ? -10.966 -3.737 37.618 1.00 94.19 104 SER A O 1
ATOM 777 N N . LEU A 1 105 ? -9.737 -5.186 36.441 1.00 92.69 105 LEU A N 1
ATOM 778 C CA . LEU A 1 105 ? -9.045 -4.125 35.695 1.00 92.69 105 LEU A CA 1
ATOM 779 C C . LEU A 1 105 ? -9.907 -3.606 34.532 1.00 92.69 105 LEU A C 1
ATOM 781 O O . LEU A 1 105 ? -9.870 -2.415 34.214 1.00 92.69 105 LEU A O 1
ATOM 785 N N . ALA A 1 106 ? -10.672 -4.501 33.905 1.00 93.75 106 ALA A N 1
ATOM 786 C CA . ALA A 1 106 ? -1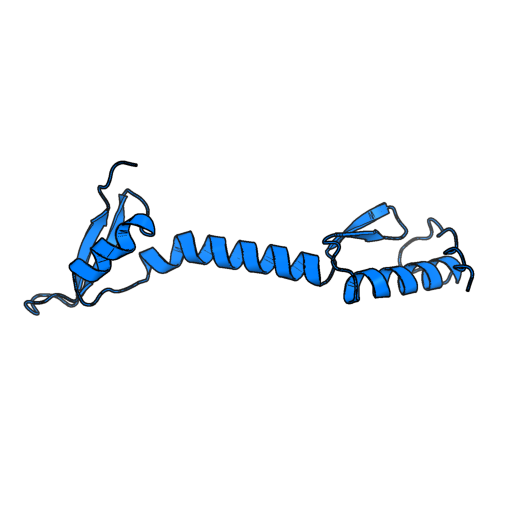1.539 -4.223 32.774 1.00 93.75 106 ALA A CA 1
ATOM 787 C C . ALA A 1 106 ? -12.639 -5.285 32.653 1.00 93.75 106 ALA A C 1
ATOM 789 O O . ALA A 1 106 ? -12.428 -6.449 32.999 1.00 93.75 106 ALA A O 1
ATOM 790 N N . ASP A 1 107 ? -13.764 -4.866 32.092 1.00 92.88 107 ASP A N 1
ATOM 791 C CA . ASP A 1 107 ? -14.896 -5.701 31.722 1.00 92.88 107 ASP A CA 1
ATOM 792 C C . ASP A 1 107 ? -14.867 -5.951 30.206 1.00 92.88 107 ASP A C 1
ATOM 794 O O . ASP A 1 107 ? -14.604 -5.037 29.415 1.00 92.88 107 ASP A O 1
ATOM 798 N N . GLU A 1 108 ? -15.124 -7.195 29.803 1.00 92.44 108 GLU A N 1
ATOM 799 C CA . GLU A 1 108 ? -15.200 -7.607 28.399 1.00 92.44 108 GLU A CA 1
ATOM 800 C C . GLU A 1 108 ? -16.632 -7.447 27.867 1.00 92.44 108 GLU A C 1
ATOM 802 O O . GLU A 1 108 ? -17.599 -7.861 28.508 1.00 92.44 108 GLU A O 1
ATOM 807 N N . TYR A 1 109 ? -16.767 -6.881 26.669 1.00 91.38 109 TYR A N 1
ATOM 808 C CA . TYR A 1 109 ? -18.035 -6.729 25.957 1.00 91.38 109 TYR A CA 1
ATOM 809 C C . TYR A 1 109 ? -17.921 -7.304 24.549 1.00 91.38 109 TYR A C 1
ATOM 811 O O . TYR A 1 109 ? -16.917 -7.097 23.876 1.00 91.38 109 TYR A O 1
ATOM 819 N N . ILE A 1 110 ? -18.974 -7.970 24.073 1.00 92.00 110 ILE A N 1
ATOM 820 C CA . ILE A 1 110 ? -19.047 -8.513 22.710 1.00 92.00 110 ILE A CA 1
ATOM 821 C C . ILE A 1 110 ? -19.957 -7.628 21.857 1.00 92.00 110 ILE A C 1
ATOM 823 O O . ILE A 1 110 ? -21.096 -7.346 22.244 1.00 92.00 110 ILE A O 1
ATOM 827 N N . ASN A 1 111 ? -19.488 -7.225 20.674 1.00 91.12 111 ASN A N 1
ATOM 828 C CA . ASN A 1 111 ? -20.334 -6.528 19.710 1.00 91.12 111 ASN A CA 1
ATOM 829 C C . ASN A 1 111 ? -21.357 -7.495 19.086 1.00 91.12 111 ASN A C 1
ATOM 831 O O . ASN A 1 111 ? -21.007 -8.319 18.246 1.00 91.12 111 ASN A O 1
ATOM 835 N N . ASN A 1 112 ? -22.633 -7.352 19.449 1.00 92.19 112 ASN A N 1
ATOM 836 C CA . ASN A 1 112 ? -23.740 -8.147 18.903 1.00 92.19 112 ASN A CA 1
ATOM 837 C C . ASN A 1 112 ? -24.598 -7.388 17.873 1.00 92.19 112 ASN A C 1
ATOM 839 O O . ASN A 1 112 ? -25.711 -7.818 17.566 1.00 92.19 112 ASN A O 1
ATOM 843 N N . ALA A 1 113 ? -24.137 -6.242 17.364 1.00 85.12 113 ALA A N 1
ATOM 844 C CA . ALA A 1 113 ? -24.880 -5.484 16.365 1.00 85.12 113 ALA A CA 1
ATOM 845 C C . ALA A 1 113 ? -25.041 -6.308 15.075 1.00 85.12 113 ALA A C 1
ATOM 847 O O . ALA A 1 113 ? -24.071 -6.839 14.541 1.00 85.12 113 ALA A O 1
ATOM 848 N N . VAL A 1 114 ? -26.268 -6.416 14.564 1.00 72.38 114 VAL A N 1
ATOM 849 C CA . VAL A 1 114 ? -26.534 -7.032 13.256 1.00 72.38 114 VAL A CA 1
ATOM 850 C C . VAL A 1 114 ? -26.336 -5.957 12.188 1.00 72.38 114 VAL A C 1
ATOM 852 O O . VAL A 1 114 ? -26.828 -4.841 12.356 1.00 72.38 114 VAL A O 1
ATOM 855 N N . ARG A 1 115 ? -25.569 -6.279 11.143 1.00 59.09 115 ARG A N 1
ATOM 856 C CA . ARG A 1 115 ? -25.243 -5.355 10.049 1.00 59.09 115 ARG A CA 1
ATOM 857 C C . ARG A 1 115 ? -26.423 -5.137 9.108 1.00 59.09 115 ARG A C 1
ATOM 859 O O . ARG A 1 115 ? -27.164 -6.118 8.873 1.00 59.09 115 ARG A O 1
#

Secondary structure (DSSP, 8-state):
-PPPPPPPPP-PPSS---HHHHHHHHHHHHHHHH---SEEE-TTS-EEE-HHHHHHHHHHHHHHHHHHHHHHH-EESSHHHHHHTGGGSPTT-EEEEE-SSSSSSEEEEE-----

pLDDT: mean 89.42, std 9.12, range [54.22, 97.75]